Protein AF-A0A4W5M1Q6-F1 (afdb_monomer_lite)

Structure (mmCIF, N/CA/C/O backbone):
data_AF-A0A4W5M1Q6-F1
#
_entry.id   AF-A0A4W5M1Q6-F1
#
loop_
_atom_site.group_PDB
_atom_site.id
_atom_site.type_symbol
_atom_site.label_atom_id
_atom_site.label_alt_id
_atom_site.label_comp_id
_atom_site.label_asym_id
_atom_site.label_entity_id
_atom_site.label_seq_id
_atom_site.pdbx_PDB_ins_code
_atom_site.Cartn_x
_atom_site.Cartn_y
_atom_site.Cartn_z
_atom_site.occupancy
_atom_site.B_iso_or_equiv
_atom_site.auth_seq_id
_atom_site.auth_comp_id
_atom_site.auth_asym_id
_atom_site.auth_atom_id
_atom_site.pdbx_PDB_model_num
ATOM 1 N N . MET A 1 1 ? 12.725 -26.931 19.345 1.00 40.66 1 MET A N 1
ATOM 2 C CA . MET A 1 1 ? 12.055 -26.074 20.344 1.00 40.66 1 MET A CA 1
ATOM 3 C C . MET A 1 1 ? 11.817 -24.729 19.680 1.00 40.66 1 MET A C 1
ATOM 5 O O . MET A 1 1 ? 12.777 -24.016 19.433 1.00 40.66 1 MET A O 1
ATOM 9 N N . CYS A 1 2 ? 10.584 -24.470 19.240 1.00 58.19 2 CYS A N 1
ATOM 10 C CA . CYS A 1 2 ? 10.196 -23.219 18.589 1.00 58.19 2 CYS A CA 1
ATOM 11 C C . CYS A 1 2 ? 9.688 -22.282 19.691 1.00 58.19 2 CYS A C 1
ATOM 13 O O . CYS A 1 2 ? 8.771 -22.653 20.424 1.00 58.19 2 CYS A O 1
ATOM 15 N N . LEU A 1 3 ? 10.338 -21.133 19.877 1.00 58.50 3 LEU A N 1
ATOM 16 C CA . LEU A 1 3 ? 9.851 -20.095 20.781 1.00 58.50 3 LEU A CA 1
ATOM 17 C C . LEU A 1 3 ? 8.591 -19.498 20.154 1.00 58.50 3 LEU A C 1
ATOM 19 O O . LEU A 1 3 ? 8.670 -18.814 19.138 1.00 58.50 3 LEU A O 1
ATOM 23 N N . CYS A 1 4 ? 7.435 -19.789 20.749 1.00 68.56 4 CYS A N 1
ATOM 24 C CA . CYS A 1 4 ? 6.199 -19.080 20.453 1.00 68.56 4 CYS A CA 1
ATOM 25 C C . CYS A 1 4 ? 6.364 -17.665 21.021 1.00 68.56 4 CYS A C 1
ATOM 27 O O . CYS A 1 4 ? 6.271 -17.465 22.233 1.00 68.56 4 CYS A O 1
ATOM 29 N N . VAL A 1 5 ? 6.730 -16.706 20.171 1.00 66.75 5 VAL A N 1
ATOM 30 C CA . VAL A 1 5 ? 6.762 -15.295 20.558 1.00 66.75 5 VAL A CA 1
ATOM 31 C C . VAL A 1 5 ? 5.310 -14.848 20.674 1.00 66.75 5 VAL A C 1
ATOM 33 O O . VAL A 1 5 ? 4.604 -14.774 19.674 1.00 66.75 5 VAL A O 1
ATOM 36 N N . VAL A 1 6 ? 4.847 -14.607 21.899 1.00 68.88 6 VAL A N 1
ATOM 37 C CA . VAL A 1 6 ? 3.503 -14.079 22.151 1.00 68.88 6 VAL A CA 1
ATOM 38 C C . VAL A 1 6 ? 3.629 -12.570 22.320 1.00 68.88 6 VAL A C 1
ATOM 40 O O . VAL A 1 6 ? 4.234 -12.103 23.284 1.00 68.88 6 VAL A O 1
ATOM 43 N N . GLN A 1 7 ? 3.086 -11.811 21.373 1.00 69.12 7 GLN A N 1
ATOM 44 C CA . GLN A 1 7 ? 3.006 -10.356 21.455 1.00 69.12 7 GLN A CA 1
ATOM 45 C C . GLN A 1 7 ? 1.677 -9.956 22.114 1.00 69.12 7 GLN A C 1
ATOM 47 O O . GLN A 1 7 ? 0.624 -10.482 21.765 1.00 69.12 7 GLN A O 1
ATOM 52 N N . THR A 1 8 ? 1.725 -9.051 23.097 1.00 64.00 8 THR A N 1
ATOM 53 C CA . THR A 1 8 ? 0.544 -8.490 23.780 1.00 64.00 8 THR A CA 1
ATOM 54 C C . THR A 1 8 ? 0.425 -7.000 23.477 1.00 64.00 8 THR A C 1
ATOM 56 O O . THR A 1 8 ? 1.433 -6.343 23.207 1.00 64.00 8 THR A O 1
ATOM 59 N N . ARG A 1 9 ? -0.796 -6.459 23.487 1.00 68.00 9 ARG A N 1
ATOM 60 C CA . ARG A 1 9 ? -1.078 -5.077 23.078 1.00 68.00 9 ARG A CA 1
ATOM 61 C C . ARG A 1 9 ? -2.005 -4.394 24.065 1.00 68.00 9 ARG A C 1
ATOM 63 O O . ARG A 1 9 ? -2.860 -5.032 24.670 1.00 68.00 9 ARG A O 1
ATOM 70 N N . ILE A 1 10 ? -1.817 -3.088 24.209 1.00 68.81 10 ILE A N 1
ATOM 71 C CA . ILE A 1 10 ? -2.700 -2.228 24.991 1.00 68.81 10 ILE A CA 1
ATOM 72 C C . ILE A 1 10 ? -3.849 -1.808 24.073 1.00 68.81 10 ILE A C 1
ATOM 74 O O . ILE A 1 10 ? -3.594 -1.258 23.001 1.00 68.81 10 ILE A O 1
ATOM 78 N N . ILE A 1 11 ? -5.084 -2.076 24.497 1.00 67.69 11 ILE A N 1
ATOM 79 C CA . ILE A 1 11 ? -6.303 -1.592 23.839 1.00 67.69 11 ILE A CA 1
ATOM 80 C C . ILE A 1 11 ? -6.349 -0.078 24.034 1.00 67.69 11 ILE A C 1
ATOM 82 O O . ILE A 1 11 ? -6.338 0.403 25.169 1.00 67.69 11 ILE A O 1
ATOM 86 N N . LEU A 1 12 ? -6.347 0.663 22.933 1.00 69.75 12 LEU A N 1
ATOM 87 C CA . LEU A 1 12 ? -6.397 2.117 22.925 1.00 69.75 12 LEU A CA 1
ATOM 88 C C . LEU A 1 12 ? -7.362 2.532 21.814 1.00 69.75 12 LEU A C 1
ATOM 90 O O . LEU A 1 12 ? -7.187 2.109 20.677 1.00 69.75 12 LEU A O 1
ATOM 94 N N . ASP A 1 13 ? -8.373 3.327 22.161 1.00 70.56 13 ASP A N 1
ATOM 95 C CA . ASP A 1 13 ? -9.338 3.908 21.219 1.00 70.56 13 ASP A CA 1
ATOM 96 C C . ASP A 1 13 ? -10.160 2.892 20.379 1.00 70.56 13 ASP A C 1
ATOM 98 O O . ASP A 1 13 ? -10.444 3.140 19.212 1.00 70.56 13 ASP A O 1
ATOM 102 N N . CYS A 1 14 ? -10.583 1.766 20.978 1.00 84.50 14 CYS A N 1
ATOM 103 C CA . CYS A 1 14 ? -11.438 0.728 20.354 1.00 84.50 14 CYS A CA 1
ATOM 104 C C . CYS A 1 14 ? -12.925 0.808 20.778 1.00 84.50 14 CYS A C 1
ATOM 106 O O . CYS A 1 14 ? -13.541 -0.217 21.064 1.00 84.50 14 CYS A O 1
ATOM 108 N N . GLY A 1 15 ? -13.468 2.012 20.977 1.00 84.56 15 GLY A N 1
ATOM 109 C CA . GLY A 1 15 ? -14.882 2.182 21.340 1.00 84.56 15 GLY A CA 1
ATOM 110 C C . GLY A 1 15 ? -15.305 1.591 22.701 1.00 84.56 15 GLY A C 1
ATOM 111 O O . GLY A 1 15 ? -14.503 1.455 23.627 1.00 84.56 15 GLY A O 1
ATOM 112 N N . GLU A 1 16 ? -16.604 1.297 22.849 1.00 87.25 16 GLU A N 1
ATOM 113 C CA . GLU A 1 16 ? -17.211 0.802 24.103 1.00 87.25 16 GLU A CA 1
ATOM 114 C C . GLU A 1 16 ? -17.120 -0.724 24.278 1.00 87.25 16 GLU A C 1
ATOM 116 O O . GLU A 1 16 ? -17.210 -1.230 25.400 1.00 87.25 16 GLU A O 1
ATOM 121 N N . ASP A 1 17 ? -16.950 -1.471 23.186 1.00 88.38 17 ASP A N 1
ATOM 122 C CA . ASP A 1 17 ? -16.892 -2.936 23.189 1.00 88.38 17 ASP A CA 1
ATOM 123 C C . ASP A 1 17 ? -15.470 -3.483 23.403 1.00 88.38 17 ASP A C 1
ATOM 125 O O . ASP A 1 17 ? -15.303 -4.673 23.675 1.00 88.38 17 ASP A O 1
ATOM 129 N N . ASN A 1 18 ? -14.457 -2.606 23.398 1.00 83.38 18 ASN A N 1
ATOM 130 C CA . ASN A 1 18 ? -13.035 -2.933 23.520 1.00 83.38 18 ASN A CA 1
ATOM 131 C C . ASN A 1 18 ? -12.520 -3.843 22.388 1.00 83.38 18 ASN A C 1
ATOM 133 O O . ASN A 1 18 ? -11.515 -4.538 22.571 1.00 83.38 18 ASN A O 1
ATOM 137 N N . VAL A 1 19 ? -13.189 -3.857 21.231 1.00 85.88 19 VAL A N 1
ATOM 138 C CA . VAL A 1 19 ? -12.797 -4.655 20.065 1.00 85.88 19 VAL A CA 1
ATOM 139 C C . VAL A 1 19 ? -12.513 -3.718 18.901 1.00 85.88 19 VAL A C 1
ATOM 141 O O . VAL A 1 19 ? -13.429 -3.238 18.259 1.00 85.88 19 VAL A O 1
ATOM 144 N N . CYS A 1 20 ? -11.231 -3.515 18.588 1.00 88.81 20 CYS A N 1
ATOM 145 C CA . CYS A 1 20 ? -10.844 -2.686 17.450 1.00 88.81 20 CYS A CA 1
ATOM 146 C C . CYS A 1 20 ? -11.219 -3.356 16.117 1.00 88.81 20 CYS A C 1
ATOM 148 O O . CYS A 1 20 ? -10.655 -4.401 15.770 1.00 88.81 20 CYS A O 1
ATOM 150 N N . VAL A 1 21 ? -12.111 -2.733 15.346 1.00 91.75 21 VAL A N 1
ATOM 151 C CA . VAL A 1 21 ? -12.472 -3.154 13.984 1.00 91.75 21 VAL A CA 1
ATOM 152 C C . VAL A 1 21 ? -11.838 -2.200 12.959 1.00 91.75 21 VAL A C 1
ATOM 154 O O . VAL A 1 21 ? -12.334 -1.087 12.758 1.00 91.75 21 VAL A O 1
ATOM 157 N N . PRO A 1 22 ? -10.736 -2.597 12.292 1.00 92.69 22 PRO A N 1
ATOM 158 C CA . PRO A 1 22 ? -10.093 -1.759 11.287 1.00 92.69 22 PRO A CA 1
ATOM 159 C C . PRO A 1 22 ? -10.815 -1.831 9.933 1.00 92.69 22 PRO A C 1
ATOM 161 O O . PRO A 1 22 ? -11.435 -2.841 9.597 1.00 92.69 22 PRO A O 1
ATOM 164 N N . ASP A 1 23 ? -10.655 -0.788 9.119 1.00 94.12 23 ASP A N 1
ATOM 165 C CA . ASP A 1 23 ? -11.095 -0.745 7.717 1.00 94.12 23 ASP A CA 1
ATOM 166 C C . ASP A 1 23 ? -9.913 -0.317 6.843 1.00 94.12 23 ASP A C 1
ATOM 168 O O . ASP A 1 23 ? -9.748 0.855 6.494 1.00 94.12 23 ASP A O 1
ATOM 172 N N . LEU A 1 24 ? -9.022 -1.277 6.581 1.00 93.69 24 LEU A N 1
ATOM 173 C CA . LEU A 1 24 ? -7.813 -1.065 5.792 1.00 93.69 24 LEU A CA 1
ATOM 174 C C . LEU A 1 24 ? -8.136 -1.102 4.300 1.00 93.69 24 LEU A C 1
ATOM 176 O O . LEU A 1 24 ? -8.582 -2.118 3.764 1.00 93.69 24 LEU A O 1
ATOM 180 N N . THR A 1 25 ? -7.821 -0.013 3.612 1.00 94.50 25 THR A N 1
ATOM 181 C CA . THR A 1 25 ? -7.973 0.120 2.166 1.00 94.50 25 THR A CA 1
ATOM 182 C C . THR A 1 25 ? -6.639 0.479 1.526 1.00 94.50 25 THR A C 1
ATOM 184 O O . THR A 1 25 ? -5.823 1.204 2.095 1.00 94.50 25 THR A O 1
ATOM 187 N N . LEU A 1 26 ? -6.404 -0.068 0.334 1.00 93.94 26 LEU A N 1
ATOM 188 C CA . LEU A 1 26 ? -5.209 0.186 -0.461 1.00 93.94 26 LEU A CA 1
ATOM 189 C C . LEU A 1 26 ? -5.633 0.681 -1.839 1.00 93.94 26 LEU A C 1
ATOM 191 O O . LEU A 1 26 ? -6.515 0.100 -2.474 1.00 93.94 26 LEU A O 1
ATOM 195 N N . THR A 1 27 ? -4.964 1.719 -2.319 1.00 94.56 27 THR A N 1
ATOM 196 C CA . THR A 1 27 ? -5.047 2.165 -3.711 1.00 94.56 27 THR A CA 1
ATOM 197 C C . THR A 1 27 ? -3.657 2.147 -4.325 1.00 94.56 27 THR A C 1
ATOM 199 O O . THR A 1 27 ? -2.657 2.281 -3.619 1.00 94.56 27 THR A O 1
ATOM 202 N N . SER A 1 28 ? -3.587 1.904 -5.632 1.00 92.88 28 SER A N 1
ATOM 203 C CA . SER A 1 28 ? -2.322 1.768 -6.343 1.00 92.88 28 SER A CA 1
ATOM 204 C C . SER A 1 28 ? -2.345 2.522 -7.659 1.00 92.88 28 SER A C 1
ATOM 206 O O . SER A 1 28 ? -3.277 2.351 -8.447 1.00 92.88 28 SER A O 1
ATOM 208 N N . GLU A 1 29 ? -1.275 3.252 -7.933 1.00 92.38 29 GLU A N 1
ATOM 209 C CA . GLU A 1 29 ? -1.078 3.999 -9.167 1.00 92.38 29 GLU A CA 1
ATOM 210 C C . GLU A 1 29 ? 0.305 3.710 -9.750 1.00 92.38 29 GLU A C 1
ATOM 212 O O . GLU A 1 29 ? 1.279 3.442 -9.039 1.00 92.38 29 GLU A O 1
ATOM 217 N N . VAL A 1 30 ? 0.398 3.743 -11.078 1.00 89.56 30 VAL A N 1
ATOM 218 C CA . VAL A 1 30 ? 1.676 3.575 -11.768 1.00 89.56 30 VAL A CA 1
ATOM 219 C C . VAL A 1 30 ? 2.377 4.930 -11.794 1.00 89.56 30 VAL A C 1
ATOM 221 O O . VAL A 1 30 ? 1.878 5.869 -12.401 1.00 89.56 30 VAL A O 1
ATOM 224 N N . GLY A 1 31 ? 3.545 5.025 -11.156 1.00 86.06 31 GLY A N 1
ATOM 225 C CA . GLY A 1 31 ? 4.343 6.256 -11.136 1.00 86.06 31 GLY A CA 1
ATOM 226 C C . GLY A 1 31 ? 5.203 6.463 -12.389 1.00 86.06 31 GLY A C 1
ATOM 227 O O . GLY A 1 31 ? 5.756 7.542 -12.580 1.00 86.06 31 GLY A O 1
ATOM 228 N N . THR A 1 32 ? 5.340 5.436 -13.236 1.00 83.69 32 THR A N 1
ATOM 229 C CA . THR A 1 32 ? 6.095 5.491 -14.498 1.0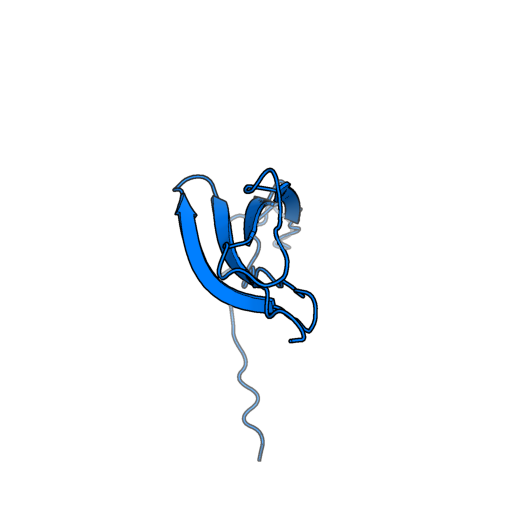0 83.69 32 THR A CA 1
ATOM 230 C C . THR A 1 32 ? 5.171 5.266 -15.698 1.00 83.69 32 THR A C 1
ATOM 232 O O . THR A 1 32 ? 4.665 4.164 -15.886 1.00 83.69 32 THR A O 1
ATOM 235 N N . ASP A 1 33 ? 5.029 6.256 -16.583 1.00 76.81 33 ASP A N 1
ATOM 236 C CA . ASP A 1 33 ? 4.118 6.178 -17.742 1.00 76.81 33 ASP A CA 1
ATOM 237 C C . ASP A 1 33 ? 4.430 5.037 -18.728 1.00 76.81 33 ASP A C 1
ATOM 239 O O . ASP A 1 33 ? 3.546 4.548 -19.436 1.00 76.81 33 ASP A O 1
ATOM 243 N N . ARG A 1 34 ? 5.705 4.636 -18.840 1.00 76.75 34 ARG A N 1
ATOM 244 C CA . ARG A 1 34 ? 6.166 3.613 -19.791 1.00 76.75 34 ARG A CA 1
ATOM 245 C C . ARG A 1 34 ? 7.263 2.740 -19.197 1.00 76.75 34 ARG A C 1
ATOM 247 O O . ARG A 1 34 ? 8.263 3.243 -18.698 1.00 76.75 34 ARG A O 1
ATOM 254 N N . LEU A 1 35 ? 7.103 1.427 -19.342 1.00 77.31 35 LEU A N 1
ATOM 255 C CA . LEU A 1 35 ? 8.093 0.426 -18.950 1.00 77.31 35 LEU A CA 1
ATOM 256 C C . LEU A 1 35 ? 8.810 -0.097 -20.195 1.00 77.31 35 LEU A C 1
ATOM 258 O O . LEU A 1 35 ? 8.184 -0.679 -21.080 1.00 77.31 35 LEU A O 1
ATOM 262 N N . LEU A 1 36 ? 10.122 0.121 -20.268 1.00 72.38 36 LEU A N 1
ATOM 263 C CA . LEU A 1 36 ? 10.966 -0.383 -21.350 1.00 72.38 36 LEU A CA 1
ATOM 264 C C . LEU A 1 36 ? 11.722 -1.622 -20.869 1.00 72.38 36 LEU A C 1
ATOM 266 O O . LEU A 1 36 ? 12.494 -1.559 -19.916 1.00 72.38 36 LEU A O 1
ATOM 270 N N . ILE A 1 37 ? 11.487 -2.757 -21.529 1.00 70.81 37 ILE A N 1
ATOM 271 C CA . ILE A 1 37 ? 12.144 -4.030 -21.213 1.00 70.81 37 ILE A CA 1
ATOM 272 C C . ILE A 1 37 ? 13.537 -4.041 -21.851 1.00 70.81 37 ILE A C 1
ATOM 274 O O . ILE A 1 37 ? 13.668 -3.770 -23.042 1.00 70.81 37 ILE A O 1
ATOM 278 N N . GLY A 1 38 ? 14.562 -4.397 -21.072 1.00 64.50 38 GLY A N 1
ATOM 279 C CA . GLY A 1 38 ? 15.950 -4.508 -21.547 1.00 64.50 38 GLY A CA 1
ATOM 280 C C . GLY A 1 38 ? 16.827 -3.287 -21.254 1.00 64.50 38 GLY A C 1
ATOM 281 O O . GLY A 1 38 ? 18.026 -3.335 -21.509 1.00 64.50 38 GLY A O 1
ATOM 282 N N . ASP A 1 39 ? 16.256 -2.235 -20.672 1.00 64.62 39 ASP A N 1
ATOM 283 C CA . ASP A 1 39 ? 16.989 -1.106 -20.099 1.00 64.62 39 ASP A CA 1
ATOM 284 C C . ASP A 1 39 ? 16.810 -1.102 -18.571 1.00 64.62 39 ASP A C 1
ATOM 286 O O . ASP A 1 39 ? 15.836 -1.653 -18.055 1.00 64.62 39 ASP A O 1
ATOM 290 N N . ASN A 1 40 ? 17.715 -0.466 -17.826 1.00 68.94 40 ASN A N 1
ATOM 291 C CA . ASN A 1 40 ? 17.645 -0.348 -16.363 1.00 68.94 40 ASN A CA 1
ATOM 292 C C . ASN A 1 40 ? 16.612 0.703 -15.908 1.00 68.94 40 ASN A C 1
ATOM 294 O O . ASN A 1 40 ? 16.785 1.342 -14.869 1.00 68.94 40 ASN A O 1
ATOM 298 N N . HIS A 1 41 ? 15.548 0.910 -16.687 1.00 74.81 41 HIS A N 1
ATOM 299 C CA . HIS A 1 41 ? 14.510 1.870 -16.350 1.00 74.81 41 HIS A CA 1
ATOM 300 C C . HIS A 1 41 ? 13.700 1.373 -15.145 1.00 74.81 41 HIS A C 1
ATOM 302 O O . HIS A 1 41 ? 13.153 0.264 -15.181 1.00 74.81 41 HIS A O 1
ATOM 308 N N . PRO A 1 42 ? 13.600 2.177 -14.076 1.00 81.31 42 PRO A N 1
ATOM 309 C CA . PRO A 1 42 ? 12.842 1.788 -12.906 1.00 81.31 42 PRO A CA 1
ATOM 310 C C . PRO A 1 42 ? 11.328 1.856 -13.140 1.00 81.31 42 PRO A C 1
ATOM 312 O O . PRO A 1 42 ? 10.799 2.805 -13.725 1.00 81.31 42 PRO A O 1
ATOM 315 N N . ALA A 1 43 ? 10.626 0.867 -12.600 1.00 88.75 43 ALA A N 1
ATOM 316 C CA . ALA A 1 43 ? 9.184 0.866 -12.431 1.00 88.75 43 ALA A CA 1
ATOM 317 C C . ALA A 1 43 ? 8.831 1.457 -11.061 1.00 88.75 43 ALA A C 1
ATOM 319 O O . ALA A 1 43 ? 9.277 0.948 -10.030 1.00 88.75 43 ALA A O 1
ATOM 320 N N . LEU A 1 44 ? 8.026 2.517 -11.054 1.00 91.38 44 LEU A N 1
ATOM 321 C CA . LEU A 1 44 ? 7.496 3.126 -9.840 1.00 91.38 44 LEU A CA 1
ATOM 322 C C . LEU A 1 44 ? 6.064 2.650 -9.597 1.00 91.38 44 LEU A C 1
ATOM 324 O O . LEU A 1 44 ? 5.212 2.758 -10.481 1.00 91.38 44 LEU A O 1
ATOM 328 N N . LEU A 1 45 ? 5.803 2.158 -8.389 1.00 91.94 45 LEU A N 1
ATOM 329 C CA . LEU A 1 45 ? 4.467 1.817 -7.907 1.00 91.94 45 LEU A CA 1
ATOM 330 C C . LEU A 1 45 ? 4.145 2.706 -6.708 1.00 91.94 45 LEU A C 1
ATOM 332 O O . LEU A 1 45 ? 4.839 2.638 -5.697 1.00 91.94 45 LEU A O 1
ATOM 336 N N . VAL A 1 46 ? 3.117 3.537 -6.826 1.00 93.56 46 VAL A N 1
ATOM 337 C CA . VAL A 1 46 ? 2.633 4.387 -5.736 1.00 93.56 46 VAL A CA 1
ATOM 338 C C . VAL A 1 46 ? 1.482 3.660 -5.062 1.00 93.56 46 VAL A C 1
ATOM 340 O O . VAL A 1 46 ? 0.525 3.277 -5.729 1.00 93.56 46 VAL A O 1
ATOM 343 N N . ILE A 1 47 ? 1.589 3.433 -3.758 1.00 94.19 47 ILE A N 1
ATOM 344 C CA . ILE A 1 47 ? 0.560 2.806 -2.932 1.00 94.19 47 ILE A CA 1
ATOM 345 C C . ILE A 1 47 ? 0.108 3.812 -1.888 1.00 94.19 47 ILE A C 1
ATOM 347 O O . ILE A 1 47 ? 0.931 4.303 -1.121 1.00 94.19 47 ILE A O 1
ATOM 351 N N . THR A 1 48 ? -1.189 4.063 -1.797 1.00 93.94 48 THR A N 1
ATOM 352 C CA . THR A 1 48 ? -1.764 4.813 -0.677 1.00 93.94 48 THR A CA 1
ATOM 353 C C . THR A 1 48 ? -2.534 3.840 0.195 1.00 93.94 48 THR A C 1
ATOM 355 O O . THR A 1 48 ? -3.431 3.144 -0.292 1.00 93.94 48 THR A O 1
ATOM 358 N N . ALA A 1 49 ? -2.154 3.769 1.470 1.00 92.50 49 ALA A N 1
ATOM 359 C CA . ALA A 1 49 ? -2.839 2.960 2.466 1.00 92.50 49 ALA A CA 1
ATOM 360 C C . ALA A 1 49 ? -3.659 3.857 3.392 1.00 92.50 49 ALA A C 1
ATOM 362 O O . ALA A 1 49 ? -3.191 4.897 3.839 1.00 92.50 49 ALA A O 1
ATOM 363 N N . GLU A 1 50 ? -4.883 3.452 3.696 1.00 92.75 50 GLU A N 1
ATOM 364 C CA . GLU A 1 50 ? -5.783 4.217 4.552 1.00 92.75 50 GLU A CA 1
ATOM 365 C C . GLU A 1 50 ? -6.498 3.266 5.508 1.00 92.75 50 GLU A C 1
ATOM 367 O O . GLU A 1 50 ? -6.905 2.174 5.113 1.00 92.75 50 GLU A O 1
ATOM 372 N N . ASN A 1 51 ? -6.657 3.684 6.762 1.00 92.25 51 ASN A N 1
ATOM 373 C CA . ASN A 1 51 ? -7.509 3.004 7.725 1.00 92.25 51 ASN A CA 1
ATOM 374 C C . ASN A 1 51 ? -8.705 3.900 8.049 1.00 92.25 51 ASN A C 1
ATOM 376 O O . ASN A 1 51 ? -8.534 4.940 8.683 1.00 92.25 51 ASN A O 1
ATOM 380 N N . ARG A 1 52 ? -9.897 3.501 7.606 1.00 93.12 52 ARG A N 1
ATOM 381 C CA . ARG A 1 52 ? -11.152 4.240 7.828 1.00 93.12 52 ARG A CA 1
ATOM 382 C C . ARG A 1 52 ? -11.931 3.753 9.052 1.00 93.12 52 ARG A C 1
ATOM 384 O O . ARG A 1 52 ? -12.994 4.294 9.346 1.00 93.12 52 ARG A O 1
ATOM 391 N N . G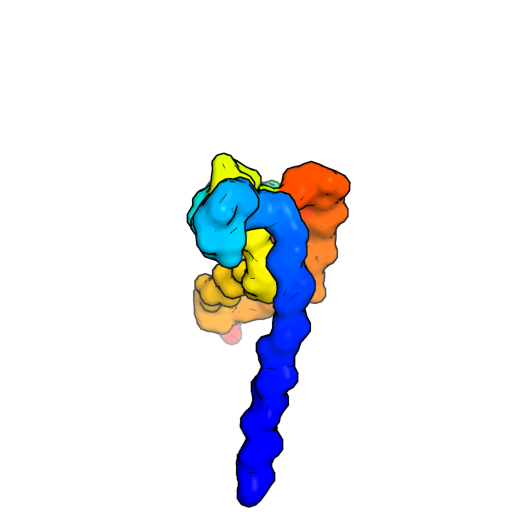LY A 1 53 ? -11.414 2.730 9.731 1.00 91.88 53 GLY A N 1
ATOM 392 C CA . GLY A 1 53 ? -11.986 2.144 10.937 1.00 91.88 53 GLY A CA 1
ATOM 393 C C . GLY A 1 53 ? -11.195 2.527 12.184 1.00 91.88 53 GLY A C 1
ATOM 394 O O . G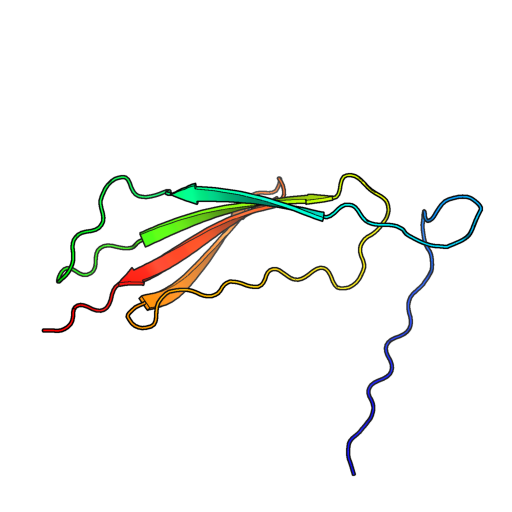LY A 1 53 ? -10.552 3.576 12.245 1.00 91.88 53 GLY A O 1
ATOM 395 N N . GLU A 1 54 ? -11.235 1.657 13.186 1.00 91.88 54 GLU A N 1
ATOM 396 C CA . GLU A 1 54 ? -10.506 1.825 14.445 1.00 91.88 54 GLU A CA 1
ATOM 397 C C . GLU A 1 54 ? -9.040 1.383 14.319 1.00 91.88 54 GLU A C 1
ATOM 399 O O . GLU A 1 54 ? -8.588 0.953 13.257 1.00 91.88 54 GLU A O 1
ATOM 404 N N . GLY A 1 55 ? -8.262 1.489 15.400 1.00 87.75 55 GLY A N 1
ATOM 405 C CA . GLY A 1 55 ? -6.832 1.171 15.408 1.00 87.75 55 GLY A CA 1
ATOM 406 C C . GLY A 1 55 ? -6.487 -0.205 14.814 1.00 87.75 55 GLY A C 1
ATOM 407 O O . GLY A 1 55 ? -7.007 -1.237 15.233 1.00 87.75 55 GLY A O 1
ATOM 408 N N . ALA A 1 56 ? -5.552 -0.223 13.859 1.00 87.56 56 ALA A N 1
ATOM 409 C CA . ALA A 1 56 ? -5.061 -1.435 13.207 1.00 87.56 56 ALA A CA 1
ATOM 410 C C . ALA A 1 56 ? -3.640 -1.775 13.687 1.00 87.56 56 ALA A C 1
ATOM 412 O O . ALA A 1 56 ? -2.656 -1.107 13.350 1.00 87.56 56 ALA A O 1
ATOM 413 N N . TYR A 1 57 ? -3.523 -2.824 14.495 1.00 84.56 57 TYR A N 1
ATOM 414 C CA . TYR A 1 57 ? -2.266 -3.213 15.126 1.00 84.56 57 TYR A CA 1
ATOM 415 C C . TYR A 1 57 ? -1.442 -4.188 14.260 1.00 84.56 57 TYR A C 1
ATOM 417 O O . TYR A 1 57 ? -1.997 -5.141 13.732 1.00 84.56 57 TYR A O 1
ATOM 425 N N . GLU A 1 58 ? -0.106 -4.032 14.190 1.00 84.06 58 GLU A N 1
ATOM 426 C CA . GLU A 1 58 ? 0.764 -4.771 13.226 1.00 84.06 58 GLU A CA 1
ATOM 427 C C . GLU A 1 58 ? 0.264 -4.628 11.778 1.00 84.06 58 GLU A C 1
ATOM 429 O O . GLU A 1 58 ? 0.214 -5.588 11.017 1.00 84.06 58 GLU A O 1
ATOM 434 N N . THR A 1 59 ? -0.129 -3.415 11.385 1.00 87.50 59 THR A N 1
ATOM 435 C CA . THR A 1 59 ? -0.431 -3.164 9.975 1.00 87.50 59 THR A CA 1
ATOM 436 C C . THR A 1 59 ? 0.849 -3.302 9.159 1.00 87.50 59 THR A C 1
ATOM 438 O O . THR A 1 59 ? 1.831 -2.601 9.408 1.00 87.50 59 THR A O 1
ATOM 441 N N . GLU A 1 60 ? 0.818 -4.190 8.172 1.00 90.69 60 GLU A N 1
ATOM 442 C CA . GLU A 1 60 ? 1.916 -4.438 7.245 1.00 90.69 60 GLU A CA 1
ATOM 443 C C . GLU A 1 60 ? 1.422 -4.321 5.802 1.00 90.69 60 GLU A C 1
ATOM 445 O O . GLU A 1 60 ? 0.277 -4.647 5.485 1.00 90.69 60 GLU A O 1
ATOM 450 N N . LEU A 1 61 ? 2.303 -3.851 4.917 1.00 90.75 61 LEU A N 1
ATOM 451 C CA . LEU A 1 61 ? 2.050 -3.782 3.482 1.00 90.75 61 LEU A CA 1
ATOM 452 C C . LEU A 1 61 ? 2.768 -4.941 2.785 1.00 90.75 61 LEU A C 1
ATOM 454 O O . LEU A 1 61 ? 3.997 -4.979 2.744 1.00 90.75 61 LEU A O 1
ATOM 458 N N . GLU A 1 62 ? 2.002 -5.862 2.200 1.00 92.88 62 GLU A N 1
ATOM 459 C CA . GLU A 1 62 ? 2.535 -6.979 1.416 1.00 92.88 62 GLU A CA 1
ATOM 460 C C . GLU A 1 62 ? 2.417 -6.693 -0.087 1.00 92.88 62 GLU A C 1
ATOM 462 O O . GLU A 1 62 ? 1.334 -6.403 -0.595 1.00 92.88 62 GLU A O 1
ATOM 467 N N . ILE A 1 63 ? 3.527 -6.816 -0.822 1.00 90.88 63 ILE A N 1
ATOM 468 C CA . ILE A 1 63 ? 3.560 -6.614 -2.276 1.00 90.88 63 ILE A CA 1
ATOM 469 C C . ILE A 1 63 ? 4.207 -7.808 -2.953 1.00 90.88 63 ILE A C 1
ATOM 471 O O . ILE A 1 63 ? 5.291 -8.252 -2.578 1.00 90.88 63 ILE A O 1
ATOM 475 N N . ARG A 1 64 ? 3.536 -8.308 -3.993 1.00 92.00 64 ARG A N 1
ATOM 476 C CA . ARG A 1 64 ? 3.971 -9.457 -4.791 1.00 92.00 64 ARG A CA 1
ATOM 477 C C . ARG A 1 64 ? 4.313 -8.996 -6.202 1.00 92.00 64 ARG A C 1
ATOM 479 O O . ARG A 1 64 ? 3.443 -9.014 -7.074 1.00 92.00 64 ARG A O 1
ATOM 486 N N . PRO A 1 65 ? 5.548 -8.537 -6.440 1.00 87.38 65 PRO A N 1
ATOM 487 C CA . PRO A 1 65 ? 5.930 -8.076 -7.756 1.00 87.38 65 PRO A CA 1
ATOM 488 C C . PRO A 1 65 ? 6.195 -9.287 -8.684 1.00 87.38 65 PRO A C 1
ATOM 490 O O . PRO A 1 65 ? 6.415 -10.405 -8.205 1.00 87.38 65 PRO A O 1
ATOM 493 N N . PRO A 1 66 ? 6.158 -9.116 -10.017 1.00 87.44 66 PRO A N 1
ATOM 494 C CA . PRO A 1 66 ? 6.408 -10.208 -10.959 1.00 87.44 66 PRO A CA 1
ATOM 495 C C . PRO A 1 66 ? 7.816 -10.804 -10.804 1.00 87.44 66 PRO A C 1
ATOM 497 O O . PRO A 1 66 ? 8.749 -10.108 -10.410 1.00 87.44 66 PRO A O 1
ATOM 500 N N . ALA A 1 67 ? 8.005 -12.066 -11.203 1.00 86.06 67 ALA A N 1
ATOM 501 C CA . ALA A 1 67 ? 9.275 -12.788 -11.025 1.00 86.06 67 ALA A CA 1
ATOM 502 C C . ALA A 1 67 ? 10.505 -12.082 -11.636 1.00 86.06 67 ALA A C 1
ATOM 504 O O . ALA A 1 67 ? 11.601 -12.162 -11.090 1.00 86.06 67 ALA A O 1
ATOM 505 N N . ASN A 1 68 ? 10.323 -11.352 -12.739 1.00 86.69 68 ASN A N 1
ATOM 506 C CA . ASN A 1 68 ? 11.397 -10.635 -13.433 1.00 86.69 68 ASN A CA 1
ATOM 507 C C . ASN A 1 68 ? 11.583 -9.207 -12.905 1.00 86.69 68 ASN A C 1
ATOM 509 O O . ASN A 1 68 ? 11.885 -8.290 -13.667 1.00 86.69 68 ASN A O 1
ATOM 513 N N . THR A 1 69 ? 11.361 -8.987 -11.614 1.00 86.44 69 THR A N 1
ATOM 514 C CA . THR A 1 69 ? 11.509 -7.671 -10.994 1.00 86.44 69 THR A CA 1
ATOM 515 C C . THR A 1 69 ? 12.284 -7.769 -9.690 1.00 86.44 69 THR A C 1
ATOM 517 O O . THR A 1 69 ? 12.284 -8.798 -9.018 1.00 86.44 69 THR A O 1
ATOM 520 N N . HIS A 1 70 ? 12.978 -6.692 -9.345 1.00 88.38 70 HIS A N 1
ATOM 521 C CA . HIS A 1 70 ? 13.766 -6.595 -8.128 1.00 88.38 70 HIS A CA 1
ATOM 522 C C . HIS A 1 70 ? 13.393 -5.317 -7.384 1.00 88.38 70 HIS A C 1
ATOM 524 O O . HIS A 1 70 ? 13.546 -4.223 -7.927 1.00 88.38 70 HIS A O 1
ATOM 530 N N . TYR A 1 71 ? 12.931 -5.448 -6.141 1.00 91.75 71 TYR A N 1
ATOM 531 C CA . TYR A 1 71 ? 12.702 -4.304 -5.260 1.00 91.75 71 TYR A CA 1
ATOM 532 C C . TYR A 1 71 ? 14.027 -3.601 -4.951 1.00 91.75 71 TYR A C 1
ATOM 534 O O . TYR A 1 71 ? 14.987 -4.2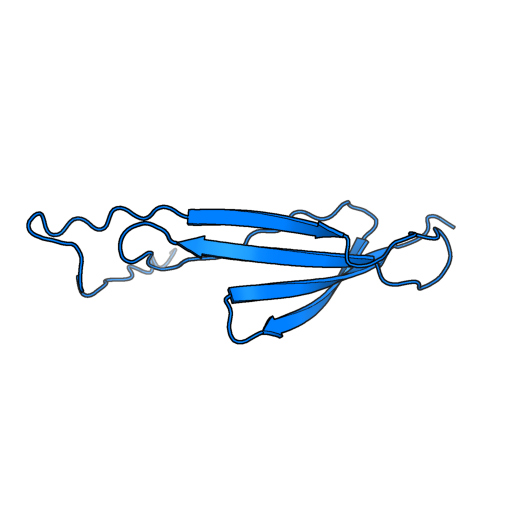41 -4.528 1.00 91.75 71 TYR A O 1
ATOM 542 N N . GLN A 1 72 ? 14.091 -2.293 -5.172 1.00 91.94 72 GLN A N 1
ATOM 543 C CA . GLN A 1 72 ? 15.296 -1.503 -4.938 1.00 91.94 72 GLN A CA 1
ATOM 544 C C . GLN A 1 72 ? 15.175 -0.616 -3.699 1.00 91.94 72 GLN A C 1
ATOM 546 O O . GLN A 1 72 ? 16.097 -0.585 -2.885 1.00 91.94 72 GLN A O 1
ATOM 551 N N . SER A 1 73 ? 14.074 0.121 -3.557 1.00 93.12 73 SER A N 1
ATOM 552 C CA . SER A 1 73 ? 13.865 1.045 -2.438 1.00 93.12 73 SER A CA 1
ATOM 553 C C . SER A 1 73 ? 12.404 1.479 -2.325 1.00 93.12 73 SER A C 1
ATOM 555 O O . SER A 1 73 ? 11.598 1.235 -3.224 1.00 93.12 73 SER A O 1
ATOM 557 N N . MET A 1 74 ? 12.077 2.158 -1.226 1.00 93.38 74 MET A N 1
ATOM 558 C CA . MET A 1 74 ? 10.799 2.834 -1.038 1.00 93.38 74 MET A CA 1
ATOM 559 C C . MET A 1 74 ? 11.007 4.240 -0.482 1.00 93.38 74 MET A C 1
ATOM 561 O O . MET A 1 74 ? 11.978 4.494 0.235 1.00 93.38 74 MET A O 1
ATOM 565 N N . VAL A 1 75 ? 10.072 5.133 -0.789 1.00 92.81 75 VAL A N 1
ATOM 566 C CA . VAL A 1 75 ? 9.966 6.470 -0.205 1.00 92.81 75 VAL A CA 1
ATOM 567 C C . VAL A 1 75 ? 8.551 6.638 0.324 1.00 92.81 75 VAL A C 1
ATOM 569 O O . VAL A 1 75 ? 7.590 6.369 -0.389 1.00 92.81 75 VAL A O 1
ATOM 572 N N . THR A 1 76 ? 8.430 7.077 1.570 1.00 89.69 76 THR A N 1
ATOM 573 C CA . THR A 1 76 ? 7.146 7.359 2.215 1.00 89.69 76 THR A CA 1
ATOM 574 C C . THR A 1 76 ? 6.965 8.860 2.367 1.00 89.69 76 THR A C 1
ATOM 576 O O . THR A 1 76 ? 7.879 9.528 2.861 1.00 89.69 76 THR A O 1
ATOM 579 N N . ASP A 1 77 ? 5.795 9.377 2.010 1.00 83.56 77 ASP A N 1
ATOM 580 C CA . ASP A 1 77 ? 5.388 10.722 2.419 1.00 83.56 77 ASP A CA 1
ATOM 581 C C . ASP A 1 77 ? 4.669 10.679 3.781 1.00 83.56 77 ASP A C 1
ATOM 583 O O . ASP A 1 77 ? 4.251 9.617 4.249 1.00 83.56 77 ASP A O 1
ATOM 587 N N . ARG A 1 78 ? 4.520 11.832 4.443 1.00 70.88 78 ARG A N 1
ATOM 588 C CA . ARG A 1 78 ? 3.840 11.957 5.746 1.00 70.88 78 ARG A CA 1
ATOM 589 C C . ARG A 1 78 ? 2.356 11.560 5.699 1.00 70.88 78 ARG A C 1
ATOM 591 O O . ARG A 1 78 ? 1.772 11.343 6.755 1.00 70.88 78 ARG A O 1
ATO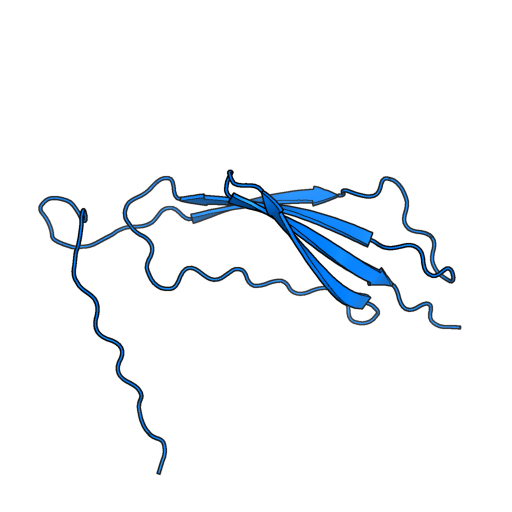M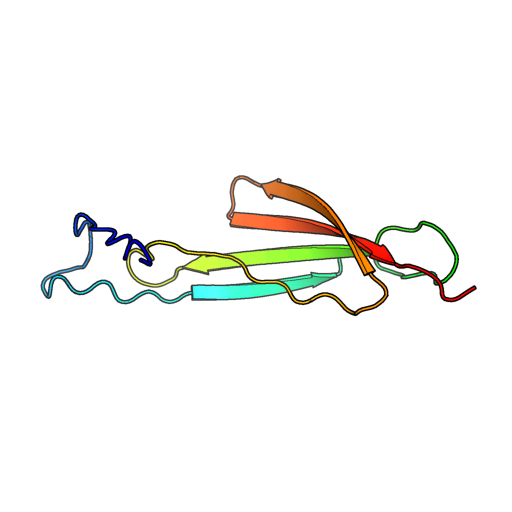 598 N N . GLU A 1 79 ? 1.774 11.422 4.507 1.00 65.38 79 GLU A N 1
ATOM 599 C CA . GLU A 1 79 ? 0.361 11.097 4.258 1.00 65.38 79 GLU A CA 1
ATOM 600 C C . GLU A 1 79 ? 0.134 9.641 3.805 1.00 65.38 79 GLU A C 1
ATOM 602 O O . GLU A 1 79 ? -0.595 9.376 2.853 1.00 65.38 79 GLU A O 1
ATOM 607 N N . VAL A 1 80 ? 0.785 8.675 4.467 1.00 80.94 80 VAL A N 1
ATOM 608 C CA . VAL A 1 80 ? 0.543 7.217 4.298 1.00 80.94 80 VAL A CA 1
ATOM 609 C C . VAL A 1 80 ? 0.676 6.708 2.845 1.00 80.94 80 VAL A C 1
ATOM 611 O O . VAL A 1 80 ? 0.204 5.631 2.475 1.00 80.94 80 VAL A O 1
ATOM 614 N N . THR A 1 81 ? 1.369 7.477 2.006 1.00 89.81 81 THR A N 1
ATOM 615 C CA . THR A 1 81 ? 1.641 7.142 0.610 1.00 89.81 81 THR A CA 1
ATOM 616 C C . THR A 1 81 ? 3.067 6.622 0.497 1.00 89.81 81 THR A C 1
ATOM 618 O O . THR A 1 81 ? 4.019 7.269 0.943 1.00 89.81 81 THR A O 1
ATOM 621 N N . VAL A 1 82 ? 3.212 5.434 -0.083 1.00 92.75 82 VAL A N 1
ATOM 622 C CA . VAL A 1 82 ? 4.464 4.700 -0.252 1.00 92.75 82 VAL A CA 1
ATOM 623 C C . VAL A 1 82 ? 4.749 4.545 -1.738 1.00 92.75 82 VAL A C 1
ATOM 625 O O . VAL A 1 82 ? 4.029 3.860 -2.457 1.00 92.75 82 VAL A O 1
ATOM 628 N N . THR A 1 83 ? 5.840 5.138 -2.198 1.00 93.38 83 THR A N 1
ATOM 629 C CA . THR A 1 83 ? 6.343 4.957 -3.559 1.00 93.38 83 THR A CA 1
ATOM 630 C C . THR A 1 83 ? 7.437 3.905 -3.551 1.00 93.38 83 THR A C 1
ATOM 632 O O . THR A 1 83 ? 8.454 4.062 -2.877 1.00 93.38 83 THR A O 1
ATOM 635 N N . LEU A 1 84 ? 7.247 2.837 -4.316 1.00 93.44 84 LEU A N 1
ATOM 636 C CA . LEU A 1 84 ? 8.150 1.696 -4.397 1.00 93.44 84 LEU A CA 1
ATOM 637 C C . LEU A 1 84 ? 8.876 1.704 -5.732 1.00 93.44 84 LEU A C 1
ATOM 639 O O . LEU A 1 84 ? 8.266 1.866 -6.790 1.00 93.44 84 LEU A O 1
ATOM 643 N N . LEU A 1 85 ? 10.180 1.480 -5.667 1.00 92.44 85 LEU A N 1
ATOM 644 C CA . LEU A 1 85 ? 11.068 1.416 -6.811 1.00 92.44 85 LEU A CA 1
ATOM 645 C C . LEU A 1 85 ? 11.401 -0.045 -7.117 1.00 92.44 85 LEU A C 1
ATOM 647 O O . LEU A 1 85 ? 12.031 -0.728 -6.306 1.00 92.44 85 LEU A O 1
ATOM 651 N N . PHE A 1 86 ? 11.027 -0.507 -8.306 1.00 90.94 86 PHE A N 1
ATOM 652 C CA . PHE A 1 86 ? 11.385 -1.823 -8.823 1.00 90.94 86 PHE A CA 1
ATOM 653 C C . PHE A 1 86 ? 12.257 -1.695 -10.070 1.00 90.94 86 PHE A C 1
ATOM 655 O O . PHE A 1 86 ? 12.029 -0.840 -10.920 1.00 90.94 86 PHE A O 1
ATOM 662 N N . ILE A 1 87 ? 13.223 -2.594 -10.224 1.00 87.62 87 ILE A N 1
ATOM 663 C CA . ILE A 1 87 ? 13.988 -2.758 -11.462 1.00 87.62 87 ILE A CA 1
ATOM 664 C C . ILE A 1 87 ? 13.464 -3.980 -12.202 1.00 87.62 87 ILE A C 1
ATOM 666 O O . ILE A 1 87 ? 13.428 -5.075 -11.639 1.00 87.62 87 ILE A O 1
ATOM 670 N N . ILE A 1 88 ? 13.084 -3.806 -13.468 1.00 84.19 88 ILE A N 1
ATOM 671 C CA . ILE A 1 88 ? 12.677 -4.913 -14.334 1.00 84.19 88 ILE A CA 1
ATOM 672 C C . ILE A 1 88 ? 13.936 -5.587 -14.884 1.00 84.19 88 ILE A C 1
ATOM 674 O O . ILE A 1 88 ? 14.756 -4.961 -15.553 1.00 84.19 88 ILE A O 1
ATOM 678 N N . LYS A 1 89 ? 14.103 -6.879 -14.613 1.00 77.38 89 LYS A N 1
ATOM 679 C CA . LYS A 1 89 ? 15.142 -7.695 -15.238 1.00 77.38 89 LYS A CA 1
ATOM 680 C C . LYS A 1 89 ? 14.656 -8.082 -16.634 1.00 77.38 89 LYS A C 1
ATOM 682 O O . LYS A 1 89 ? 13.666 -8.795 -16.777 1.00 77.38 89 LYS A O 1
ATOM 687 N N . GLY A 1 90 ? 15.339 -7.599 -17.668 1.00 66.62 90 GLY A N 1
ATOM 688 C CA . GLY A 1 90 ? 15.159 -8.133 -19.015 1.00 66.62 90 GLY A CA 1
ATOM 689 C C . GLY A 1 90 ? 15.662 -9.576 -19.074 1.00 66.62 90 GLY A C 1
ATOM 690 O O . GLY A 1 90 ? 16.746 -9.865 -18.570 1.00 66.62 90 GLY A O 1
ATOM 691 N N . ASN A 1 91 ? 14.891 -10.470 -19.697 1.00 64.06 91 ASN A N 1
ATOM 692 C CA . ASN A 1 91 ? 15.419 -11.746 -20.176 1.00 64.06 91 ASN A CA 1
ATOM 693 C C . ASN A 1 91 ? 16.208 -11.458 -21.459 1.00 64.06 91 ASN A C 1
ATOM 695 O O . ASN A 1 91 ? 15.651 -11.558 -22.552 1.00 64.06 91 ASN A O 1
ATOM 699 N N . CYS A 1 92 ? 17.458 -11.025 -21.316 1.00 53.50 92 CYS A N 1
ATOM 700 C CA . CYS A 1 92 ? 18.431 -11.082 -22.402 1.00 53.50 92 CYS A CA 1
ATOM 701 C C . CYS A 1 92 ? 19.185 -12.409 -22.321 1.00 53.50 92 CYS A C 1
ATOM 703 O O . CYS A 1 92 ? 19.594 -12.772 -21.194 1.00 53.50 92 CYS A O 1
#

InterPro domains:
  IPR032695 Integrin domain superfamily [SSF69179] (17-76)
  IPR048285 Integrin alpha, second immunoglobulin-like domain [PF20805] (14-77)

Foldseek 3Di:
DDPPDDDDDDQDFCPDVSDWDKDKDKDKDWPDPDDDAPDQDKTKIKMAIDTPTGDDPPDDDDDDDDPQKDWDDWDDDPRRIIITIITGHHPD

Sequence (92 aa):
MCLCVVQTRIILDCGEDNVCVPDLTLTSEVGTDRLLIGDNHPALLVITAENRGEGAYETELEIRPPANTHYQSMVTDREVTVTLLFIIKGNC

Radius of gyration: 18.31 Å; chains: 1; bounding box: 36×38×47 Å

pLDDT: mean 82.92, std 11.56, range [40.66, 94.56]

Secondary structure (DSSP, 8-state):
------------S-TTTT-----EEEEEEES-S-PPTTS-PEEEEEEEEEE-SS--TT--------TTEEEEEEEE-TTSEEEEEEEE----

Organism: NCBI:txid62062